Protein AF-A0A7S1LS48-F1 (afdb_monomer_lite)

InterPro domains:
  IPR003000 Sirtuin family [PF02146] (3-137)
  IPR026590 Sirtuin family, catalytic core domain [PS50305] (1-158)
  IPR026591 Sirtuin, catalytic core small domain superfamily [G3DSA:3.30.1600.10] (2-136)
  IPR029035 DHS-like NAD/FAD-binding domain superfamily [SSF52467] (2-135)

Organism: Alexandrium catenella (NCBI:txid2925)

Sequence (158 aa):
MDREDFFEAELFAREPRLAWAYWLHCCRELRQQLPHSGHETIQTWIGRGMLRGFVITSSVGGQWRAAGLPEDALLEAQGIALELQCSQPCCDETWPFPEHLGLSEDPETHRVVGDLPVCPKCGRVARPSVEMLGSDPSFARPRAARQEACLVQWLDSV

Radius of gyration: 17.04 Å; chains: 1; bounding box: 47×28×47 Å

pLDDT: mean 94.86, std 3.09, range [74.69, 98.06]

Secondary structure (DSSP, 8-state):
--GGGGGBTTHHHH-HHHHHHHHHHHHHHHHH-PPPHHHHHHHHHHHTTSS---EEE---S-HHHHTT--GGGEEETTEEEEEEEESSTT---EEEPPS----EEETTTTEEESPPPB-TTT-PBEEEEE--BS--TT---HHHHHHHHHHHHHHHH-

Structure (mmCIF, N/CA/C/O backbone):
data_AF-A0A7S1LS48-F1
#
_entry.id   AF-A0A7S1LS48-F1
#
loop_
_atom_site.group_PDB
_atom_site.id
_atom_site.type_symbol
_atom_site.label_atom_id
_atom_site.label_alt_id
_atom_site.label_comp_id
_atom_site.label_asym_id
_atom_site.label_entity_id
_atom_site.label_seq_id
_atom_site.pdbx_PDB_ins_code
_atom_site.Cartn_x
_atom_site.Cartn_y
_atom_site.Cartn_z
_atom_site.occupancy
_atom_site.B_iso_or_equiv
_atom_site.auth_seq_id
_atom_site.auth_comp_id
_atom_site.auth_asym_id
_atom_site.auth_atom_id
_atom_site.pdbx_PDB_model_num
ATOM 1 N N . MET A 1 1 ? 14.706 16.183 -10.940 1.00 74.69 1 MET A N 1
ATOM 2 C CA . MET A 1 1 ? 13.450 15.540 -10.540 1.00 74.69 1 MET A CA 1
ATOM 3 C C . MET A 1 1 ? 13.364 15.734 -9.051 1.00 74.69 1 MET A C 1
ATOM 5 O O . MET A 1 1 ? 14.313 15.370 -8.353 1.00 74.69 1 MET A O 1
ATOM 9 N N . ASP A 1 2 ? 12.332 16.432 -8.616 1.00 87.94 2 ASP A N 1
ATOM 10 C CA . ASP A 1 2 ? 12.113 16.704 -7.207 1.00 87.94 2 ASP A CA 1
ATOM 11 C C . ASP A 1 2 ? 11.502 15.465 -6.551 1.00 87.94 2 ASP A C 1
ATOM 13 O O . ASP A 1 2 ? 10.985 14.565 -7.213 1.00 87.94 2 ASP A O 1
ATOM 17 N N . ARG A 1 3 ? 11.596 15.373 -5.222 1.00 86.06 3 ARG A N 1
ATOM 18 C CA . ARG A 1 3 ? 11.103 14.195 -4.491 1.00 86.06 3 ARG A CA 1
ATOM 19 C C . ARG A 1 3 ? 9.612 13.944 -4.746 1.00 86.06 3 ARG A C 1
ATOM 21 O O . ARG A 1 3 ? 9.189 12.795 -4.755 1.00 86.06 3 ARG A O 1
ATOM 28 N N . GLU A 1 4 ? 8.835 15.007 -4.919 1.00 89.94 4 GLU A N 1
ATOM 29 C CA . GLU A 1 4 ? 7.381 14.959 -5.108 1.00 89.94 4 GLU A CA 1
ATOM 30 C C . GLU A 1 4 ? 6.981 14.275 -6.420 1.00 89.94 4 GLU A C 1
ATOM 32 O O . GLU A 1 4 ? 5.977 13.566 -6.445 1.00 89.94 4 GLU A O 1
ATOM 37 N N . ASP A 1 5 ? 7.821 14.364 -7.454 1.00 91.31 5 ASP A N 1
ATOM 38 C CA . ASP A 1 5 ? 7.587 13.738 -8.761 1.00 91.31 5 ASP A CA 1
ATOM 39 C C . ASP A 1 5 ? 7.448 12.204 -8.648 1.00 91.31 5 ASP A C 1
ATOM 41 O O . ASP A 1 5 ? 6.725 11.568 -9.414 1.00 91.31 5 ASP A O 1
ATOM 45 N N . PHE A 1 6 ? 8.110 11.582 -7.661 1.00 93.88 6 PHE A N 1
ATOM 46 C CA . PHE A 1 6 ? 8.015 10.136 -7.412 1.00 93.88 6 PHE A CA 1
ATOM 47 C C . PHE A 1 6 ? 6.686 9.696 -6.789 1.00 93.88 6 PHE A C 1
ATOM 49 O O . PHE A 1 6 ? 6.407 8.495 -6.720 1.00 93.88 6 PHE A O 1
ATOM 56 N N . PHE A 1 7 ? 5.874 10.651 -6.343 1.00 93.56 7 PHE A N 1
ATOM 57 C CA . PHE A 1 7 ? 4.535 10.419 -5.821 1.00 93.56 7 PHE A CA 1
ATOM 58 C C . PHE A 1 7 ? 3.456 10.748 -6.855 1.00 93.56 7 PHE A C 1
ATOM 60 O O . PHE A 1 7 ? 2.290 10.782 -6.492 1.00 93.56 7 PHE A O 1
ATOM 67 N N . GLU A 1 8 ? 3.795 10.972 -8.128 1.00 94.50 8 GLU A N 1
ATOM 68 C CA . GLU A 1 8 ? 2.810 11.062 -9.209 1.00 94.50 8 GLU A CA 1
ATOM 69 C C . GLU A 1 8 ? 2.417 9.659 -9.698 1.00 94.50 8 GLU A C 1
ATOM 71 O O . GLU A 1 8 ? 3.271 8.872 -10.120 1.00 94.50 8 GLU A O 1
ATOM 76 N N . ALA A 1 9 ? 1.115 9.349 -9.728 1.00 93.19 9 ALA A N 1
ATOM 77 C CA . ALA A 1 9 ? 0.629 8.047 -10.205 1.00 93.19 9 ALA A CA 1
ATOM 78 C C . ALA A 1 9 ? 1.102 7.729 -11.639 1.00 93.19 9 ALA A C 1
ATOM 80 O O . ALA A 1 9 ? 1.473 6.592 -11.945 1.00 93.19 9 ALA A O 1
ATOM 81 N N . GLU A 1 10 ? 1.152 8.749 -12.501 1.00 93.56 10 GLU A N 1
ATOM 82 C CA . GLU A 1 10 ? 1.530 8.623 -13.911 1.00 93.56 10 GLU A CA 1
ATOM 83 C C . GLU A 1 10 ? 3.000 8.220 -14.105 1.00 93.56 10 GLU A C 1
ATOM 85 O O . GLU A 1 10 ? 3.346 7.642 -15.137 1.00 93.56 10 GLU A O 1
ATOM 90 N N . LEU A 1 11 ? 3.881 8.437 -13.118 1.00 95.44 11 LEU A N 1
ATOM 91 C CA . LEU A 1 11 ? 5.288 8.045 -13.239 1.00 95.44 11 LEU A CA 1
ATOM 92 C C . LEU A 1 11 ? 5.439 6.525 -13.415 1.00 95.44 11 LEU A C 1
ATOM 94 O O . LEU A 1 11 ? 6.307 6.075 -14.162 1.00 95.44 11 LEU A O 1
ATOM 98 N N . PHE A 1 12 ? 4.555 5.725 -12.811 1.00 96.19 12 PHE A N 1
ATOM 99 C CA . PHE A 1 12 ? 4.538 4.270 -13.000 1.00 96.19 12 PHE A CA 1
ATOM 100 C C . PHE A 1 12 ? 4.107 3.838 -14.407 1.00 96.19 12 PHE A C 1
ATOM 102 O O . PHE A 1 12 ? 4.386 2.705 -14.801 1.00 96.19 12 PHE A O 1
ATOM 109 N N . ALA A 1 13 ? 3.430 4.700 -15.164 1.00 92.75 13 ALA A N 1
ATOM 110 C CA . ALA A 1 13 ? 3.101 4.452 -16.564 1.00 92.75 13 ALA A CA 1
ATOM 111 C C . ALA A 1 13 ? 4.182 5.012 -17.503 1.00 92.75 13 ALA A C 1
ATOM 113 O O . ALA A 1 13 ? 4.601 4.323 -18.435 1.00 92.75 13 ALA A O 1
ATOM 114 N N . ARG A 1 14 ? 4.668 6.228 -17.227 1.00 94.81 14 ARG A N 1
ATOM 115 C CA . ARG A 1 14 ? 5.627 6.971 -18.057 1.00 94.81 14 ARG A CA 1
ATOM 116 C C . ARG A 1 14 ? 7.062 6.454 -17.932 1.00 94.81 14 ARG A C 1
ATOM 118 O O . ARG A 1 14 ? 7.717 6.228 -18.945 1.00 94.81 14 ARG A O 1
ATOM 125 N N . GLU A 1 15 ? 7.547 6.248 -16.708 1.00 97.12 15 GLU A N 1
ATOM 126 C CA . GLU A 1 15 ? 8.915 5.797 -16.411 1.00 97.12 15 GLU A CA 1
ATOM 127 C C . GLU A 1 15 ? 8.940 4.743 -15.284 1.00 97.12 15 GLU A C 1
ATOM 129 O O . GLU A 1 15 ? 9.534 4.958 -14.222 1.00 97.12 15 GLU A O 1
ATOM 134 N N . PRO A 1 16 ? 8.345 3.553 -15.494 1.00 97.44 16 PRO A N 1
ATOM 135 C CA . PRO A 1 16 ? 8.142 2.565 -14.434 1.00 97.44 16 PRO A CA 1
ATOM 136 C C . PRO A 1 16 ? 9.430 2.106 -13.748 1.00 97.44 16 PRO A C 1
ATOM 138 O O . PRO A 1 16 ? 9.428 1.847 -12.549 1.00 97.44 16 PRO A O 1
ATOM 141 N N . ARG A 1 17 ? 10.543 2.005 -14.487 1.00 98.06 17 ARG A N 1
ATOM 142 C CA . ARG A 1 17 ? 11.833 1.593 -13.910 1.00 98.06 17 ARG A CA 1
ATOM 143 C C . ARG A 1 17 ? 12.438 2.658 -12.994 1.00 98.06 17 ARG A C 1
ATOM 145 O O . ARG A 1 17 ? 13.148 2.302 -12.060 1.00 98.06 17 ARG A O 1
ATOM 152 N N . LEU A 1 18 ? 12.161 3.933 -13.261 1.00 97.38 18 LEU A N 1
ATOM 153 C CA . LEU A 1 18 ? 12.580 5.049 -12.416 1.00 97.38 18 LEU A CA 1
ATOM 154 C C . LEU A 1 18 ? 11.681 5.141 -11.176 1.00 97.38 18 LEU A C 1
ATOM 156 O O . LEU A 1 18 ? 12.188 5.213 -10.060 1.00 97.38 18 LEU A O 1
ATOM 160 N N . ALA A 1 19 ? 10.359 5.031 -11.360 1.00 97.38 19 ALA A N 1
ATOM 161 C CA . ALA A 1 19 ? 9.399 4.971 -10.254 1.00 97.38 19 ALA A CA 1
ATOM 162 C C . ALA A 1 19 ? 9.757 3.852 -9.265 1.00 97.38 19 ALA A C 1
ATOM 164 O O . ALA A 1 19 ? 9.835 4.070 -8.054 1.00 97.38 19 ALA A O 1
ATOM 165 N N . TRP A 1 20 ? 10.040 2.657 -9.793 1.00 97.69 20 TRP A N 1
ATOM 166 C CA . TRP A 1 20 ? 10.422 1.514 -8.979 1.00 97.69 20 TRP A CA 1
ATOM 167 C C . TRP A 1 20 ? 11.801 1.643 -8.340 1.00 97.69 20 TRP A C 1
ATOM 169 O O . TRP A 1 20 ? 11.990 1.025 -7.303 1.00 97.69 20 TRP A O 1
ATOM 179 N N . ALA A 1 21 ? 12.740 2.436 -8.865 1.00 96.81 21 ALA A N 1
ATOM 180 C CA . ALA A 1 21 ? 14.013 2.664 -8.172 1.00 96.81 21 ALA A CA 1
ATOM 181 C C . ALA A 1 21 ? 13.776 3.350 -6.821 1.00 96.81 21 ALA A C 1
ATOM 183 O O . ALA A 1 21 ? 14.194 2.843 -5.780 1.00 96.81 21 ALA A O 1
ATOM 184 N N . TYR A 1 22 ? 12.979 4.419 -6.827 1.00 96.25 22 TYR A N 1
ATOM 185 C CA . TYR A 1 22 ? 12.605 5.136 -5.612 1.00 96.25 22 TYR A CA 1
ATOM 186 C C . TYR A 1 22 ? 11.734 4.289 -4.678 1.00 96.25 22 TYR A C 1
ATOM 188 O O . TYR A 1 22 ? 12.065 4.080 -3.510 1.00 96.25 22 TYR A O 1
ATOM 196 N N . TRP A 1 23 ? 10.635 3.738 -5.197 1.00 96.62 23 TRP A N 1
ATOM 197 C CA . TRP A 1 23 ? 9.681 3.014 -4.359 1.00 96.62 23 TRP A CA 1
ATOM 198 C C . TRP A 1 23 ? 10.212 1.680 -3.842 1.00 96.62 23 TRP A C 1
ATOM 200 O O . TRP A 1 23 ? 9.814 1.262 -2.755 1.00 96.62 23 TRP A O 1
ATOM 210 N N . LEU A 1 24 ? 11.138 1.024 -4.548 1.00 95.69 24 LEU A N 1
ATOM 211 C CA . LEU A 1 24 ? 11.821 -0.161 -4.028 1.00 95.69 24 LEU A CA 1
ATOM 212 C C . LEU A 1 24 ? 12.635 0.177 -2.779 1.00 95.69 24 LEU A C 1
ATOM 214 O O . LEU A 1 24 ? 12.585 -0.585 -1.813 1.00 95.69 24 LEU A O 1
ATOM 218 N N . HIS A 1 25 ? 13.352 1.305 -2.779 1.00 94.31 25 HIS A N 1
ATOM 219 C CA . HIS A 1 25 ? 14.055 1.784 -1.592 1.00 94.31 25 HIS A CA 1
ATOM 220 C C . HIS A 1 25 ? 13.064 2.076 -0.455 1.00 94.31 25 HIS A C 1
ATOM 222 O O . HIS A 1 25 ? 13.191 1.485 0.616 1.00 94.31 25 HIS A O 1
ATOM 228 N N . CYS A 1 26 ? 12.010 2.863 -0.706 1.00 95.19 26 CYS A N 1
ATOM 229 C CA . CYS A 1 26 ? 10.996 3.169 0.311 1.00 95.19 26 CYS A CA 1
ATOM 230 C C . CYS A 1 26 ? 10.349 1.910 0.910 1.00 95.19 26 CYS A C 1
ATOM 232 O O . CYS A 1 26 ? 10.219 1.800 2.127 1.00 95.19 26 CYS A O 1
ATOM 234 N N . CYS A 1 27 ? 9.973 0.934 0.079 1.00 95.38 27 CYS A N 1
ATOM 235 C CA . CYS A 1 27 ? 9.361 -0.308 0.554 1.00 95.38 27 CYS A CA 1
ATOM 236 C C . CYS A 1 27 ? 10.346 -1.164 1.364 1.00 95.38 27 CYS A C 1
ATOM 238 O O . CYS A 1 27 ? 9.943 -1.800 2.337 1.00 95.38 27 CYS A O 1
ATOM 240 N N . ARG A 1 28 ? 11.637 -1.176 1.000 1.00 93.88 28 ARG A N 1
ATOM 241 C CA . ARG A 1 28 ? 12.680 -1.867 1.778 1.00 93.88 28 ARG A CA 1
ATOM 242 C C . ARG A 1 28 ? 12.851 -1.249 3.161 1.00 93.88 28 ARG A C 1
ATOM 244 O O . ARG A 1 28 ? 12.893 -2.002 4.130 1.00 93.88 28 ARG A O 1
ATOM 251 N N . GLU A 1 29 ? 12.891 0.077 3.249 1.00 94.44 29 GLU A N 1
ATOM 252 C CA . GLU A 1 29 ? 12.985 0.788 4.528 1.00 94.44 29 GLU A CA 1
ATOM 253 C C . GLU A 1 29 ? 11.739 0.551 5.387 1.00 94.44 29 GLU A C 1
ATOM 255 O O . GLU A 1 29 ? 11.851 0.154 6.545 1.00 94.44 29 GLU A O 1
ATOM 260 N N . LEU A 1 30 ? 10.538 0.706 4.816 1.00 94.69 30 LEU A N 1
ATOM 261 C CA . LEU A 1 30 ? 9.278 0.483 5.536 1.00 94.69 30 LEU A CA 1
ATOM 262 C C . LEU A 1 30 ? 9.157 -0.946 6.072 1.00 94.69 30 LEU A C 1
ATOM 264 O O . LEU A 1 30 ? 8.698 -1.139 7.192 1.00 94.69 30 LEU A O 1
ATOM 268 N N . ARG A 1 31 ? 9.613 -1.949 5.316 1.00 92.50 31 ARG A N 1
ATOM 269 C CA . ARG A 1 31 ? 9.592 -3.352 5.756 1.00 92.50 31 ARG A CA 1
ATOM 270 C C . ARG A 1 31 ? 10.456 -3.612 6.993 1.00 92.50 31 ARG A C 1
ATOM 272 O O . ARG A 1 31 ? 10.172 -4.546 7.735 1.00 92.50 31 ARG A O 1
ATOM 279 N N . GLN A 1 32 ? 11.504 -2.820 7.208 1.00 93.19 32 GLN A N 1
ATOM 280 C CA . GLN A 1 32 ? 12.367 -2.944 8.385 1.00 93.19 32 GLN A CA 1
ATOM 281 C C . GLN A 1 32 ? 11.786 -2.237 9.617 1.00 93.19 32 GLN A C 1
ATOM 283 O O . GLN A 1 32 ? 12.278 -2.436 10.728 1.00 93.19 32 GLN A O 1
ATOM 288 N N . GLN A 1 33 ? 10.742 -1.420 9.449 1.00 93.88 33 GLN A N 1
ATOM 289 C CA . GLN A 1 33 ? 10.123 -0.700 10.554 1.00 93.88 33 GLN A CA 1
ATOM 290 C C . GLN A 1 33 ? 9.186 -1.620 11.337 1.00 93.88 33 GLN A C 1
ATOM 292 O O . GLN A 1 33 ? 8.150 -2.059 10.843 1.00 93.88 33 GLN A O 1
ATOM 297 N N . LEU A 1 34 ? 9.539 -1.869 12.595 1.00 94.25 34 LEU A N 1
ATOM 298 C CA . LEU A 1 34 ? 8.690 -2.577 13.546 1.00 94.25 34 LEU A CA 1
ATOM 299 C C . LEU A 1 34 ? 7.739 -1.598 14.252 1.00 94.25 34 LEU A C 1
ATOM 301 O O . LEU A 1 34 ? 8.092 -0.426 14.436 1.00 94.25 34 LEU A O 1
ATOM 305 N N . PRO A 1 35 ? 6.545 -2.047 14.684 1.00 95.44 35 PRO A N 1
ATOM 306 C CA . PRO A 1 35 ? 5.710 -1.240 15.559 1.00 95.44 35 PRO A CA 1
ATOM 307 C C . PRO A 1 35 ? 6.483 -0.886 16.833 1.00 95.44 35 PRO A C 1
ATOM 309 O O . PRO A 1 35 ? 7.050 -1.745 17.499 1.00 95.44 35 PRO A O 1
ATOM 312 N N . HIS A 1 36 ? 6.521 0.400 17.173 1.00 95.62 36 HIS A N 1
ATOM 313 C CA . HIS A 1 36 ? 7.073 0.850 18.451 1.00 95.62 36 HIS A CA 1
ATOM 314 C C . HIS A 1 36 ? 6.057 0.688 19.594 1.00 95.62 36 HIS A C 1
ATOM 316 O O . HIS A 1 36 ? 4.850 0.610 19.353 1.00 95.62 36 HIS A O 1
ATOM 322 N N . SER A 1 37 ? 6.514 0.805 20.844 1.00 97.38 37 SER A N 1
ATOM 323 C CA . SER A 1 37 ? 5.705 0.622 22.067 1.00 97.38 37 SER A CA 1
ATOM 324 C C . SER A 1 37 ? 4.398 1.427 22.119 1.00 97.38 37 SER A C 1
ATOM 326 O O . SER A 1 37 ? 3.408 0.969 22.684 1.00 97.38 37 SER A O 1
ATOM 328 N N . GLY A 1 38 ? 4.354 2.618 21.510 1.00 97.25 38 GLY A N 1
ATOM 329 C CA . GLY A 1 38 ? 3.115 3.397 21.381 1.00 97.25 38 GLY A CA 1
ATOM 330 C C . GLY A 1 38 ? 1.999 2.685 20.598 1.00 97.25 38 GLY A C 1
ATOM 331 O O . GLY A 1 38 ? 0.845 2.741 21.019 1.00 97.25 38 GLY A O 1
ATOM 332 N N . HIS A 1 39 ? 2.334 1.968 19.515 1.00 97.50 39 HIS A N 1
ATOM 333 C CA . HIS A 1 39 ? 1.365 1.174 18.752 1.00 97.50 39 HIS A CA 1
ATOM 334 C C . HIS A 1 39 ? 0.808 0.044 19.622 1.00 97.50 39 HIS A C 1
ATOM 336 O O . HIS A 1 39 ? -0.404 -0.109 19.732 1.00 97.50 39 HIS A O 1
ATOM 342 N N . GLU A 1 40 ? 1.695 -0.690 20.299 1.00 96.12 40 GLU A N 1
ATOM 343 C CA . GLU A 1 40 ? 1.341 -1.810 21.182 1.00 96.12 40 GLU A CA 1
ATOM 344 C C . GLU A 1 40 ? 0.481 -1.358 22.367 1.00 96.12 40 GLU A C 1
ATOM 346 O O . GLU A 1 40 ? -0.476 -2.030 22.750 1.00 96.12 40 GLU A O 1
ATOM 351 N N . THR A 1 41 ? 0.794 -0.193 22.938 1.00 97.06 41 THR A N 1
ATOM 352 C CA . THR A 1 41 ? 0.067 0.371 24.080 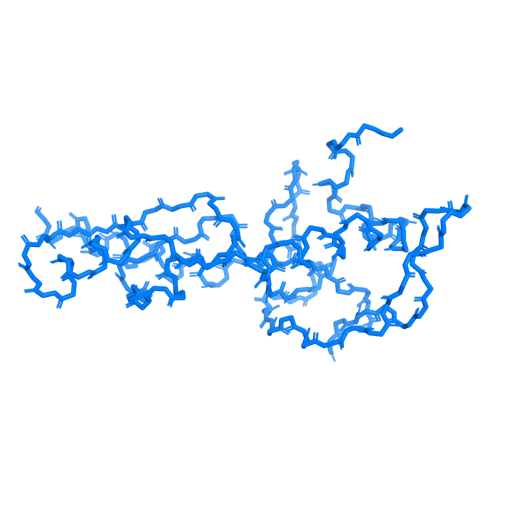1.00 97.06 41 THR A CA 1
ATOM 353 C C . THR A 1 41 ? -1.366 0.728 23.692 1.00 97.06 41 THR A C 1
ATOM 355 O O . THR A 1 41 ? -2.306 0.303 24.364 1.00 97.06 41 THR A O 1
ATOM 358 N N . ILE A 1 42 ? -1.548 1.459 22.587 1.00 97.1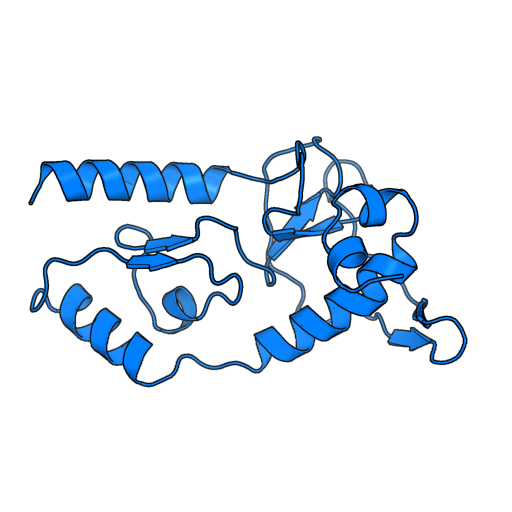2 42 ILE A N 1
ATOM 359 C CA . ILE A 1 42 ? -2.879 1.841 22.095 1.00 97.12 42 ILE A CA 1
ATOM 360 C C . ILE A 1 42 ? -3.667 0.600 21.672 1.00 97.12 42 ILE A C 1
ATOM 362 O O . ILE A 1 42 ? -4.825 0.450 22.065 1.00 97.12 42 ILE A O 1
ATOM 366 N N . GLN A 1 43 ? -3.027 -0.323 20.950 1.00 96.12 43 GLN A N 1
ATOM 367 C CA . GLN A 1 43 ? -3.627 -1.601 20.579 1.00 96.12 43 GLN A CA 1
ATOM 368 C C . GLN A 1 43 ? -4.093 -2.385 21.812 1.00 96.12 43 GLN A C 1
ATOM 370 O O . GLN A 1 43 ? -5.221 -2.875 21.830 1.00 96.12 43 GLN A O 1
ATOM 375 N N . THR A 1 44 ? -3.281 -2.440 22.871 1.00 95.69 44 THR A N 1
ATOM 376 C CA . THR A 1 44 ? -3.626 -3.134 24.117 1.00 95.69 44 THR A CA 1
ATOM 377 C C . THR A 1 44 ? -4.811 -2.475 24.812 1.00 95.69 44 THR A C 1
ATOM 379 O O . THR A 1 44 ? -5.712 -3.172 25.280 1.00 95.69 44 THR A O 1
ATOM 382 N N . TRP A 1 45 ? -4.832 -1.143 24.903 1.00 96.75 45 TRP A N 1
ATOM 383 C CA . TRP A 1 45 ? -5.926 -0.429 25.560 1.00 96.75 45 TRP A CA 1
ATOM 384 C C . TRP A 1 45 ? -7.253 -0.611 24.828 1.00 96.75 45 TRP A C 1
ATOM 386 O O . TRP A 1 45 ? -8.264 -0.871 25.482 1.00 96.75 45 TRP A O 1
ATOM 396 N N . ILE A 1 46 ? -7.246 -0.537 23.495 1.00 94.69 46 ILE A N 1
ATOM 397 C CA . ILE A 1 46 ? -8.437 -0.779 22.672 1.00 94.69 46 ILE A CA 1
ATOM 398 C C . ILE A 1 46 ? -8.856 -2.252 22.773 1.00 94.69 46 ILE A C 1
ATOM 400 O O . ILE A 1 46 ? -9.985 -2.547 23.160 1.00 94.69 46 ILE A O 1
ATOM 404 N N . GLY A 1 47 ? -7.937 -3.189 22.524 1.00 90.50 47 GLY A N 1
ATOM 405 C CA . GLY A 1 47 ? -8.227 -4.627 22.492 1.00 90.50 47 GLY A CA 1
ATOM 406 C C . GLY A 1 47 ? -8.675 -5.217 23.834 1.00 90.50 47 GLY A C 1
ATOM 407 O O . GLY A 1 47 ? -9.395 -6.212 23.859 1.00 90.50 47 GLY A O 1
ATOM 408 N N . ARG A 1 48 ? -8.294 -4.600 24.961 1.00 92.44 48 ARG A N 1
ATOM 409 C CA . ARG A 1 48 ? -8.762 -4.982 26.308 1.00 92.44 48 ARG A CA 1
ATOM 410 C C . ARG A 1 48 ? -9.991 -4.199 26.780 1.00 92.44 48 ARG A C 1
ATOM 412 O O . ARG A 1 48 ? -10.406 -4.378 27.922 1.00 92.44 48 ARG A O 1
ATOM 419 N N . GLY A 1 49 ? -10.544 -3.309 25.954 1.00 90.06 49 GLY A N 1
ATOM 420 C CA . GLY A 1 49 ? -11.681 -2.462 26.323 1.00 90.06 49 GLY A CA 1
ATOM 421 C C . GLY A 1 49 ? -11.366 -1.405 27.390 1.00 90.06 49 GLY A C 1
ATOM 422 O O . GLY A 1 49 ? -12.283 -0.856 27.994 1.00 90.06 49 GLY A O 1
ATOM 423 N N . MET A 1 50 ? -10.086 -1.108 27.636 1.00 93.62 50 MET A N 1
ATOM 424 C CA . MET A 1 50 ? -9.650 -0.042 28.552 1.00 93.62 50 MET A CA 1
ATOM 425 C C . MET A 1 50 ? -9.830 1.351 27.936 1.00 93.62 50 MET A C 1
ATOM 427 O O . MET A 1 50 ? -9.931 2.341 28.657 1.00 93.62 50 MET A O 1
ATOM 431 N N . LEU A 1 51 ? -9.856 1.418 26.604 1.00 91.94 51 LEU A N 1
ATOM 432 C CA . LEU A 1 51 ? -10.120 2.614 25.821 1.00 91.94 51 LEU A CA 1
ATOM 433 C C . LEU A 1 51 ? -11.128 2.269 24.724 1.00 91.94 51 LEU A C 1
ATOM 435 O O . LEU A 1 51 ? -10.868 1.407 23.889 1.00 91.94 51 LEU A O 1
ATOM 439 N N . ARG A 1 52 ? -12.256 2.982 24.680 1.00 92.50 52 ARG A N 1
ATOM 440 C CA . ARG A 1 52 ? -13.104 3.007 23.482 1.00 92.50 52 ARG A CA 1
ATOM 441 C C . ARG A 1 52 ? -12.425 3.924 22.470 1.00 92.50 52 ARG A C 1
ATOM 443 O O . ARG A 1 52 ? -12.528 5.140 22.589 1.00 92.50 52 ARG A O 1
ATOM 450 N N . GLY A 1 53 ? -11.667 3.349 21.543 1.00 94.50 53 GLY A N 1
ATOM 451 C CA . GLY A 1 53 ? -10.846 4.103 20.599 1.00 94.50 53 GLY A CA 1
ATOM 452 C C . GLY A 1 53 ? -10.922 3.543 19.187 1.00 94.50 53 GLY A C 1
ATOM 453 O O . GLY A 1 53 ? -11.177 2.357 19.000 1.00 94.50 53 GLY A O 1
ATOM 454 N N . PHE A 1 54 ? -10.667 4.420 18.224 1.00 97.56 54 PHE A N 1
ATOM 455 C CA . PHE A 1 54 ? -10.514 4.110 16.810 1.00 97.56 54 PHE A CA 1
ATOM 456 C C . PHE A 1 54 ? -9.292 4.876 16.297 1.00 97.56 54 PHE A C 1
ATOM 458 O O . PHE A 1 54 ? -9.096 6.042 16.655 1.00 97.56 54 PHE A O 1
ATOM 465 N N . VAL A 1 55 ? -8.447 4.234 15.495 1.00 97.62 55 VAL A N 1
ATOM 466 C CA . VAL A 1 55 ? -7.231 4.848 14.951 1.00 97.62 55 VAL A CA 1
ATOM 467 C C . VAL A 1 55 ? -7.455 5.234 13.498 1.00 97.62 55 VAL A C 1
ATOM 469 O O . VAL A 1 55 ? -7.807 4.399 12.677 1.00 97.62 55 VAL A O 1
ATOM 472 N N . ILE A 1 56 ? -7.184 6.491 13.160 1.00 97.81 56 ILE A N 1
ATOM 473 C CA . ILE A 1 56 ? -7.099 6.960 11.774 1.00 97.81 56 ILE A CA 1
ATOM 474 C C . ILE A 1 56 ? -5.640 7.311 11.509 1.00 97.81 56 ILE A C 1
ATOM 476 O O . ILE A 1 56 ? -5.012 8.006 12.312 1.00 97.81 56 ILE A O 1
ATOM 480 N N . THR A 1 57 ? -5.081 6.833 10.401 1.00 96.81 57 THR A N 1
ATOM 481 C CA . THR A 1 57 ? -3.682 7.083 10.062 1.00 96.81 57 THR A CA 1
ATOM 482 C C . THR A 1 57 ? -3.498 7.455 8.596 1.00 96.81 57 THR A C 1
ATOM 484 O O . THR A 1 57 ? -4.120 6.887 7.701 1.00 96.81 57 THR A O 1
ATOM 487 N N . SER A 1 58 ? -2.598 8.410 8.368 1.00 94.44 58 SER A N 1
ATOM 488 C CA . SER A 1 58 ? -1.994 8.705 7.067 1.00 94.44 58 SER A CA 1
ATOM 489 C C . SER A 1 58 ? -0.697 7.916 6.834 1.00 94.44 58 SER A C 1
ATOM 491 O O . SER A 1 58 ? -0.100 8.003 5.768 1.00 94.44 58 SER A O 1
ATOM 493 N N . SER A 1 59 ? -0.221 7.143 7.819 1.00 94.56 59 SER A N 1
ATOM 494 C CA . SER A 1 59 ? 0.957 6.293 7.630 1.00 94.56 59 SER A CA 1
ATOM 495 C C . SER A 1 59 ? 0.632 5.137 6.691 1.00 94.56 59 SER A C 1
ATOM 497 O O . SER A 1 59 ? -0.350 4.427 6.887 1.00 94.56 59 SER A O 1
ATOM 499 N N . VAL A 1 60 ? 1.524 4.894 5.734 1.00 95.94 60 VAL A N 1
ATOM 500 C CA . VAL A 1 60 ? 1.406 3.813 4.743 1.00 95.94 60 VAL A CA 1
ATOM 501 C C . VAL A 1 60 ? 2.264 2.586 5.082 1.00 95.94 60 VAL A C 1
ATOM 503 O O . VAL A 1 60 ? 2.391 1.667 4.274 1.00 95.94 60 VAL A O 1
ATOM 506 N N . GLY A 1 61 ? 2.902 2.572 6.256 1.00 95.31 61 GLY A N 1
ATOM 507 C CA . GLY A 1 61 ? 3.836 1.514 6.663 1.00 95.31 61 GLY A CA 1
ATOM 508 C C . GLY A 1 61 ? 3.182 0.261 7.256 1.00 95.31 61 GLY A C 1
ATOM 509 O O . GLY A 1 61 ? 3.836 -0.772 7.350 1.00 95.31 61 GLY A O 1
ATOM 510 N N . GLY A 1 62 ? 1.905 0.324 7.647 1.00 94.81 62 GLY A N 1
ATOM 511 C CA . GLY A 1 62 ? 1.166 -0.823 8.196 1.00 94.81 62 GLY A CA 1
ATOM 512 C C . GLY A 1 62 ? 1.527 -1.217 9.633 1.00 94.81 62 GLY A C 1
ATOM 513 O O . GLY A 1 62 ? 1.163 -2.307 10.078 1.00 94.81 62 GLY A O 1
ATOM 514 N N . GLN A 1 63 ? 2.207 -0.350 10.392 1.00 96.44 63 GLN A N 1
ATOM 515 C CA . GLN A 1 63 ? 2.664 -0.659 11.754 1.00 96.44 63 GLN A CA 1
ATOM 516 C C . GLN A 1 63 ? 1.505 -0.929 12.731 1.00 96.44 63 GLN A C 1
ATOM 518 O O . GLN A 1 63 ? 1.629 -1.788 13.599 1.00 96.44 63 GLN A O 1
ATOM 523 N N . TRP A 1 64 ? 0.356 -0.261 12.576 1.00 96.62 64 TRP A N 1
ATOM 524 C CA . TRP A 1 64 ? -0.844 -0.518 13.389 1.00 96.62 64 TRP A CA 1
ATOM 525 C C . TRP A 1 64 ? -1.365 -1.945 13.231 1.00 96.62 64 TRP A C 1
ATOM 527 O O . TRP A 1 64 ? -1.658 -2.618 14.221 1.00 96.62 64 TRP A O 1
ATOM 537 N N . ARG A 1 65 ? -1.415 -2.427 11.987 1.00 93.69 65 ARG A N 1
ATOM 538 C CA . ARG A 1 65 ? -1.798 -3.803 11.674 1.00 93.69 65 ARG A CA 1
ATOM 539 C C . ARG A 1 65 ? -0.762 -4.793 12.200 1.00 93.69 65 ARG A C 1
ATOM 541 O O . ARG A 1 65 ? -1.134 -5.794 12.802 1.00 93.69 65 ARG A O 1
ATOM 548 N N . ALA A 1 66 ? 0.527 -4.491 12.031 1.00 94.25 66 ALA A N 1
ATOM 549 C CA . ALA A 1 66 ? 1.615 -5.315 12.561 1.00 94.25 66 ALA A CA 1
ATOM 550 C C . ALA A 1 66 ? 1.585 -5.420 14.098 1.00 94.25 66 ALA A C 1
ATOM 552 O O . ALA A 1 66 ? 1.910 -6.471 14.642 1.00 94.25 66 ALA A O 1
ATOM 553 N N . ALA A 1 67 ? 1.146 -4.366 14.795 1.00 95.81 67 ALA A N 1
ATOM 554 C CA . ALA A 1 67 ? 0.921 -4.376 16.242 1.00 95.81 67 ALA A CA 1
ATOM 555 C C . ALA A 1 67 ? -0.335 -5.166 16.667 1.00 95.81 67 ALA A C 1
ATOM 557 O O . ALA A 1 67 ? -0.560 -5.355 17.859 1.00 95.81 67 ALA A O 1
ATOM 558 N N . GLY A 1 68 ? -1.162 -5.620 15.718 1.00 95.06 68 GLY A N 1
ATOM 559 C CA . GLY A 1 68 ? -2.375 -6.392 15.984 1.00 95.06 68 GLY A CA 1
ATOM 560 C C . GLY A 1 68 ? -3.603 -5.545 16.315 1.00 95.06 68 GLY A C 1
ATOM 561 O O . GLY A 1 68 ? -4.496 -6.027 17.017 1.00 95.06 68 GLY A O 1
ATOM 562 N N . LEU A 1 69 ? -3.654 -4.282 15.872 1.00 96.00 69 LEU A N 1
ATOM 563 C CA . LEU A 1 69 ? -4.884 -3.494 15.951 1.00 96.00 69 LEU A CA 1
ATOM 564 C C . LEU A 1 69 ? -5.901 -4.070 14.947 1.00 96.00 69 LEU A C 1
ATOM 566 O O . LEU A 1 69 ? -5.532 -4.279 13.786 1.00 96.00 69 LEU A O 1
ATOM 570 N N . PRO A 1 70 ? -7.142 -4.373 15.366 1.00 92.81 70 PRO A N 1
ATOM 571 C CA . PRO A 1 70 ? -8.111 -5.000 14.481 1.00 92.81 70 PRO A CA 1
ATOM 572 C C . PRO A 1 70 ? -8.585 -4.017 13.401 1.00 92.81 70 PRO A C 1
ATOM 574 O O . PRO A 1 70 ? -8.613 -2.804 13.605 1.00 92.81 70 PRO A O 1
ATOM 577 N N . GLU A 1 71 ? -8.936 -4.553 12.229 1.00 92.12 71 GLU A N 1
ATOM 578 C CA . GLU A 1 71 ? -9.315 -3.757 11.050 1.00 92.12 71 GLU A CA 1
ATOM 579 C C . GLU A 1 71 ? -10.587 -2.925 11.280 1.00 92.12 71 GLU A C 1
ATOM 581 O O . GLU A 1 71 ? -10.733 -1.859 10.695 1.00 92.12 71 GLU A O 1
ATOM 586 N N . ASP A 1 72 ? -11.472 -3.363 12.177 1.00 94.56 72 ASP A N 1
ATOM 587 C CA . ASP A 1 72 ? -12.688 -2.643 12.569 1.00 94.56 72 ASP A CA 1
ATOM 588 C C . ASP A 1 72 ? -12.444 -1.489 13.563 1.00 94.56 72 ASP A C 1
ATOM 590 O O . ASP A 1 72 ? -13.384 -0.775 13.90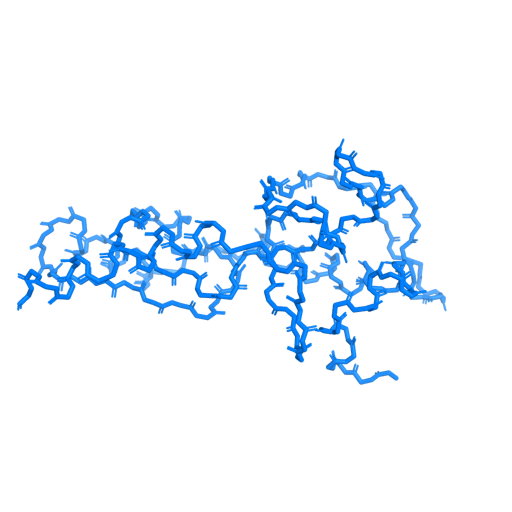8 1.00 94.56 72 ASP A O 1
ATOM 594 N N . ALA A 1 73 ? -11.193 -1.271 13.986 1.00 96.56 73 ALA A N 1
ATOM 595 C CA . ALA A 1 73 ? -10.761 -0.152 14.827 1.00 96.56 73 ALA A CA 1
ATOM 596 C C . ALA A 1 73 ? -9.655 0.700 14.170 1.00 96.56 73 ALA A C 1
ATOM 598 O O . ALA A 1 73 ? -8.983 1.480 14.856 1.00 96.56 73 ALA A O 1
ATOM 599 N N . LEU A 1 74 ? -9.428 0.532 12.863 1.00 97.69 74 LEU A N 1
ATOM 600 C CA . LEU A 1 74 ? -8.339 1.159 12.116 1.00 97.69 74 LEU A CA 1
ATOM 601 C C . LEU A 1 74 ? -8.822 1.672 10.756 1.00 97.69 74 LEU A C 1
ATOM 603 O O . LEU A 1 74 ? -9.424 0.925 9.999 1.00 97.69 74 LEU A O 1
ATOM 607 N N . LEU A 1 75 ? -8.462 2.908 10.409 1.00 98.06 75 LEU A N 1
ATOM 608 C CA . LEU A 1 75 ? -8.571 3.476 9.066 1.00 98.06 75 LEU A CA 1
ATOM 609 C C . LEU A 1 75 ? -7.191 3.875 8.536 1.00 98.06 75 LEU A C 1
ATOM 611 O O . LEU A 1 75 ? -6.584 4.842 9.001 1.00 98.06 75 LEU A O 1
ATOM 615 N N . GLU A 1 76 ? -6.721 3.139 7.532 1.00 97.25 76 GLU A N 1
ATOM 616 C CA . GLU A 1 76 ? -5.499 3.401 6.764 1.00 97.25 76 GLU A CA 1
ATOM 617 C C . GLU A 1 76 ? -5.856 4.258 5.541 1.00 97.25 76 GLU A C 1
ATOM 619 O O . GLU A 1 76 ? -5.988 3.765 4.418 1.00 97.25 76 GLU A O 1
ATOM 624 N N . ALA A 1 77 ? -6.054 5.558 5.773 1.00 95.19 77 ALA A N 1
ATOM 625 C CA . ALA A 1 77 ? -6.698 6.468 4.822 1.00 95.19 77 ALA A CA 1
ATOM 626 C C . ALA A 1 77 ? -5.967 6.581 3.471 1.00 95.19 77 ALA A C 1
ATOM 628 O O . ALA A 1 77 ? -6.606 6.748 2.437 1.00 95.19 77 ALA A O 1
ATOM 629 N N . GLN A 1 78 ? -4.635 6.463 3.478 1.00 95.44 78 GLN A N 1
ATOM 630 C CA . GLN A 1 78 ? -3.784 6.628 2.292 1.00 95.44 78 GLN A CA 1
ATOM 631 C C . GLN A 1 78 ? -3.264 5.297 1.727 1.00 95.44 78 GLN A C 1
ATOM 633 O O . GLN A 1 78 ? -2.386 5.293 0.866 1.00 95.44 78 GLN A O 1
ATOM 638 N N . GLY A 1 79 ? -3.799 4.163 2.191 1.00 95.56 79 GLY A N 1
ATOM 639 C CA . GLY A 1 79 ? -3.365 2.835 1.761 1.00 95.56 79 GLY A CA 1
ATOM 640 C C . GLY A 1 79 ? -2.074 2.360 2.436 1.00 95.56 79 GLY A C 1
ATOM 641 O O . GLY A 1 79 ? -1.668 2.885 3.470 1.00 95.56 79 GLY A O 1
ATOM 642 N N . ILE A 1 80 ? -1.450 1.317 1.876 1.00 96.44 80 ILE A N 1
ATOM 643 C CA . ILE A 1 80 ? -0.288 0.621 2.445 1.00 96.44 80 ILE A CA 1
ATOM 644 C C . ILE A 1 80 ? 0.756 0.339 1.363 1.00 96.44 80 ILE A C 1
ATOM 646 O O . ILE A 1 80 ? 0.491 -0.340 0.373 1.00 96.44 80 ILE A O 1
ATOM 650 N N . ALA A 1 81 ? 1.980 0.820 1.580 1.00 96.19 81 ALA A N 1
ATOM 651 C CA . ALA A 1 81 ? 3.086 0.702 0.629 1.00 96.19 81 ALA A CA 1
ATOM 652 C C . ALA A 1 81 ? 3.597 -0.738 0.466 1.00 96.19 81 ALA A C 1
ATOM 654 O O . ALA A 1 81 ? 4.131 -1.093 -0.582 1.00 96.19 81 ALA A O 1
ATOM 655 N N . LEU A 1 82 ? 3.408 -1.577 1.489 1.00 95.31 82 LEU A N 1
ATOM 656 C CA . LEU A 1 82 ? 3.744 -3.006 1.469 1.00 95.31 82 LEU A CA 1
ATOM 657 C C . LEU A 1 82 ? 2.617 -3.882 0.896 1.00 95.31 82 LEU A C 1
ATOM 659 O O . LEU A 1 82 ? 2.587 -5.098 1.095 1.00 95.31 82 LEU A O 1
ATOM 663 N N . GLU A 1 83 ? 1.722 -3.270 0.133 1.00 96.19 83 GLU A N 1
ATOM 664 C CA . GLU A 1 83 ? 0.796 -3.931 -0.773 1.00 96.19 83 GLU A CA 1
ATOM 665 C C . GLU A 1 83 ? 0.968 -3.361 -2.178 1.00 96.19 83 GLU A C 1
ATOM 667 O O . GLU A 1 83 ? 1.456 -2.248 -2.367 1.00 96.19 83 GLU A O 1
ATOM 672 N N . LEU A 1 84 ? 0.572 -4.137 -3.175 1.00 97.38 84 LEU A N 1
ATOM 673 C CA . LEU A 1 84 ? 0.603 -3.768 -4.577 1.00 97.38 84 LEU A CA 1
ATOM 674 C C . LEU A 1 84 ? -0.811 -3.595 -5.111 1.00 97.38 84 LEU A C 1
ATOM 676 O O . LEU A 1 84 ? -1.734 -4.282 -4.683 1.00 97.38 84 LEU A O 1
ATOM 680 N N . GLN A 1 85 ? -0.939 -2.717 -6.095 1.00 97.69 85 GLN A N 1
ATOM 681 C CA . GLN A 1 85 ? -2.135 -2.522 -6.904 1.00 97.69 85 GLN A CA 1
ATOM 682 C C . GLN A 1 85 ? -1.749 -2.294 -8.371 1.00 97.69 85 GLN A C 1
ATOM 684 O O . GLN A 1 85 ? -0.574 -2.094 -8.698 1.00 97.69 85 GLN A O 1
ATOM 689 N N . CYS A 1 86 ? -2.726 -2.281 -9.280 1.00 97.56 86 CYS A N 1
ATOM 690 C CA . CYS A 1 86 ? -2.460 -1.875 -10.660 1.00 97.56 86 CYS A CA 1
ATOM 691 C C . CYS A 1 86 ? -2.071 -0.385 -10.733 1.00 97.56 86 CYS A C 1
ATOM 693 O O . CYS A 1 86 ? -2.623 0.443 -10.006 1.00 97.56 86 CYS A O 1
ATOM 695 N N . SER A 1 87 ? -1.150 -0.029 -11.638 1.00 96.81 87 SER A N 1
ATOM 696 C CA . SER A 1 87 ? -0.831 1.375 -11.947 1.00 96.81 87 SER A CA 1
ATOM 697 C C . SER A 1 87 ? -1.869 2.067 -12.833 1.00 96.81 87 SER A C 1
ATOM 699 O O . SER A 1 87 ? -1.714 3.235 -13.172 1.00 96.81 87 SER A O 1
ATOM 701 N N . GLN A 1 88 ? -2.905 1.345 -13.254 1.00 95.81 88 GLN A N 1
ATOM 702 C CA . GLN A 1 88 ? -3.997 1.838 -14.083 1.00 95.81 88 GLN A CA 1
ATOM 703 C C . GLN A 1 88 ? -5.332 1.460 -13.436 1.00 95.81 88 GLN A C 1
ATOM 705 O O . GLN A 1 88 ? -5.384 0.466 -12.708 1.00 95.81 88 GLN A O 1
ATOM 710 N N . PRO A 1 89 ? -6.423 2.192 -13.721 1.00 95.00 89 PRO A N 1
ATOM 711 C CA . PRO A 1 89 ? -7.745 1.928 -13.151 1.00 95.00 89 PRO A CA 1
ATOM 712 C C . PRO A 1 89 ? -8.412 0.700 -13.801 1.00 95.00 89 PRO A C 1
ATOM 714 O O . PRO A 1 89 ? -9.473 0.796 -14.414 1.00 95.00 89 PRO A O 1
ATOM 717 N N . CYS A 1 90 ? -7.762 -0.468 -13.744 1.00 96.00 90 CYS A N 1
ATOM 718 C CA . CYS A 1 90 ? -8.306 -1.709 -14.300 1.00 96.00 90 CYS A CA 1
ATOM 719 C C . CYS A 1 90 ? -9.130 -2.513 -13.286 1.00 96.00 90 CYS A C 1
ATOM 721 O O . CYS A 1 90 ? -9.992 -3.292 -13.684 1.00 96.00 90 CYS A O 1
ATOM 723 N N . CYS A 1 91 ? -8.812 -2.394 -11.995 1.00 94.50 91 CYS A N 1
ATOM 724 C CA . CYS A 1 91 ? -9.493 -3.061 -10.890 1.00 94.50 91 CYS A CA 1
ATOM 725 C C . CYS A 1 91 ? -9.089 -2.432 -9.556 1.00 94.50 91 CYS A C 1
ATOM 727 O O . CYS A 1 91 ? -7.978 -1.921 -9.435 1.00 94.50 91 CYS A O 1
ATOM 729 N N . ASP A 1 92 ? -9.924 -2.622 -8.540 1.00 94.88 92 ASP A N 1
ATOM 730 C CA . ASP A 1 92 ? -9.698 -2.094 -7.191 1.00 94.88 92 ASP A CA 1
ATOM 731 C C . ASP A 1 92 ? -9.083 -3.133 -6.234 1.00 94.88 92 ASP A C 1
ATOM 733 O O . ASP A 1 92 ? -9.297 -3.102 -5.024 1.00 94.88 92 ASP A O 1
ATOM 737 N N . GLU A 1 93 ? -8.357 -4.114 -6.772 1.00 95.00 93 GLU A N 1
ATOM 738 C CA . GLU A 1 93 ? -7.732 -5.171 -5.977 1.00 95.00 93 GLU A CA 1
ATOM 739 C C . GLU A 1 93 ? -6.328 -4.774 -5.528 1.00 95.00 93 GLU A C 1
ATOM 741 O O . GLU A 1 93 ? -5.529 -4.268 -6.321 1.00 95.00 93 GLU A O 1
ATOM 746 N N . THR A 1 94 ? -6.022 -5.083 -4.268 1.00 96.31 94 THR A N 1
ATOM 747 C CA . THR A 1 94 ? -4.667 -5.028 -3.721 1.00 96.31 94 THR A CA 1
ATOM 748 C C . THR A 1 94 ? -4.187 -6.433 -3.385 1.00 96.31 94 THR A C 1
ATOM 750 O O . THR A 1 94 ? -4.982 -7.332 -3.094 1.00 96.31 94 THR A O 1
ATOM 753 N N . TRP A 1 95 ? -2.878 -6.646 -3.444 1.00 95.75 95 TRP A N 1
ATOM 754 C CA . TRP A 1 95 ? -2.262 -7.915 -3.071 1.00 95.75 95 TRP A CA 1
ATOM 755 C C . TRP A 1 95 ? -0.965 -7.692 -2.293 1.00 95.75 95 TRP A C 1
ATOM 757 O O . TRP A 1 95 ? -0.363 -6.623 -2.397 1.00 95.75 95 TRP A O 1
ATOM 767 N N . PRO A 1 96 ? -0.514 -8.672 -1.492 1.00 94.06 96 PRO A N 1
ATOM 768 C CA . PRO A 1 96 ? 0.695 -8.516 -0.695 1.00 94.06 96 PRO A CA 1
ATOM 769 C C . PRO A 1 96 ? 1.917 -8.190 -1.555 1.00 94.06 96 PRO A C 1
ATOM 771 O O . PRO A 1 96 ? 2.123 -8.779 -2.622 1.00 94.06 96 PRO A O 1
ATOM 774 N N . PHE A 1 97 ? 2.756 -7.277 -1.071 1.00 93.38 97 PHE A N 1
ATOM 775 C CA . PHE A 1 97 ? 4.046 -7.023 -1.694 1.00 93.38 97 PHE A CA 1
ATOM 776 C C . PHE A 1 97 ? 4.953 -8.257 -1.502 1.00 93.38 97 PHE A C 1
ATOM 778 O O . PHE A 1 97 ? 5.140 -8.693 -0.362 1.00 93.38 97 PHE A O 1
ATOM 785 N N . PRO A 1 98 ? 5.556 -8.814 -2.572 1.00 91.75 98 PRO A N 1
ATOM 786 C CA . PRO A 1 98 ? 6.370 -10.025 -2.489 1.00 91.75 98 PRO A CA 1
ATOM 787 C C . PRO A 1 98 ? 7.551 -9.882 -1.530 1.00 91.75 98 PRO A C 1
ATOM 789 O O . PRO A 1 98 ? 8.187 -8.828 -1.459 1.00 91.75 98 PRO A O 1
ATOM 792 N N . GLU A 1 99 ? 7.925 -10.960 -0.844 1.00 86.50 99 GLU A N 1
ATOM 793 C CA . GLU A 1 99 ? 9.127 -10.961 -0.000 1.00 86.50 99 GLU A CA 1
ATOM 794 C C . GLU A 1 99 ? 10.366 -10.530 -0.807 1.00 86.50 99 GLU A C 1
ATOM 796 O O . GLU A 1 99 ? 11.124 -9.653 -0.381 1.00 86.50 99 GLU A O 1
ATOM 801 N N . HIS A 1 100 ? 10.475 -11.019 -2.046 1.00 86.25 100 HIS A N 1
ATOM 802 C CA . HIS A 1 100 ? 11.526 -10.656 -2.989 1.00 86.25 100 HIS A CA 1
ATOM 803 C C . HIS A 1 100 ? 10.943 -10.296 -4.362 1.00 86.25 100 HIS A C 1
ATOM 805 O O . HIS A 1 100 ? 10.229 -11.089 -4.966 1.00 86.25 100 HIS A O 1
ATOM 811 N N . LEU A 1 101 ? 11.281 -9.105 -4.869 1.00 88.31 101 LEU A N 1
ATOM 812 C CA . LEU A 1 101 ? 10.891 -8.632 -6.207 1.00 88.31 101 LEU A CA 1
ATOM 813 C C . LEU A 1 101 ? 11.940 -8.915 -7.294 1.00 88.31 101 LEU A C 1
ATOM 815 O O . LEU A 1 101 ? 11.687 -8.642 -8.457 1.00 88.31 101 LEU A O 1
ATOM 819 N N . GLY A 1 102 ? 13.138 -9.391 -6.936 1.00 92.81 102 GLY A N 1
ATOM 820 C CA . GLY A 1 102 ? 14.234 -9.585 -7.899 1.00 92.81 102 GLY A CA 1
ATOM 821 C C . GLY A 1 102 ? 14.756 -8.296 -8.553 1.00 92.81 102 GLY A C 1
ATOM 822 O O . GLY A 1 102 ? 15.543 -8.369 -9.488 1.00 92.81 102 GLY A O 1
ATOM 823 N N . LEU A 1 103 ? 14.333 -7.122 -8.069 1.00 96.06 103 LEU A N 1
ATOM 824 C CA . LEU A 1 103 ? 14.752 -5.821 -8.582 1.00 96.06 103 LEU A CA 1
ATOM 825 C C . LEU A 1 103 ? 16.023 -5.312 -7.883 1.00 96.06 103 LEU A C 1
ATOM 827 O O . LEU A 1 103 ? 16.143 -5.359 -6.650 1.00 96.06 103 LEU A O 1
ATOM 831 N N . SER A 1 104 ? 16.934 -4.744 -8.667 1.00 95.75 104 SER A N 1
ATOM 832 C CA . SER A 1 104 ? 18.121 -4.019 -8.193 1.00 95.75 104 SER A CA 1
ATOM 833 C C . SER A 1 104 ? 18.221 -2.669 -8.889 1.00 95.75 104 SER A C 1
ATOM 835 O O . SER A 1 104 ? 17.976 -2.591 -10.088 1.00 95.75 104 SER A O 1
ATOM 837 N N . GLU A 1 105 ? 18.582 -1.615 -8.162 1.00 95.06 105 GLU A N 1
ATOM 838 C CA . GLU A 1 105 ? 18.855 -0.308 -8.766 1.00 95.06 105 GLU A CA 1
ATOM 839 C C . GLU A 1 105 ? 20.213 -0.330 -9.476 1.00 95.06 105 GLU A C 1
ATOM 841 O O . GLU A 1 105 ? 21.201 -0.814 -8.923 1.00 95.06 105 GLU A O 1
ATOM 846 N N . ASP A 1 106 ? 20.246 0.185 -10.702 1.00 95.62 106 ASP A N 1
ATOM 847 C CA . ASP A 1 106 ? 21.470 0.516 -11.419 1.00 95.62 106 ASP A CA 1
ATOM 848 C C . ASP A 1 106 ? 21.979 1.894 -10.946 1.00 95.62 106 ASP A C 1
ATOM 850 O O . ASP A 1 106 ? 21.265 2.889 -11.117 1.00 95.62 106 ASP A O 1
ATOM 854 N N . PRO A 1 107 ? 23.193 1.974 -10.366 1.00 92.12 107 PRO A N 1
ATOM 855 C CA . PRO A 1 107 ? 23.725 3.208 -9.795 1.00 92.12 107 PRO A CA 1
ATOM 856 C C . PRO A 1 107 ? 24.069 4.280 -10.837 1.00 92.12 107 PRO A C 1
ATOM 858 O O . PRO A 1 107 ? 24.206 5.442 -10.463 1.00 92.12 107 PRO A O 1
ATOM 861 N N . GLU A 1 108 ? 24.228 3.927 -12.116 1.00 94.44 108 GLU A N 1
ATOM 862 C CA . GLU A 1 108 ? 24.526 4.903 -13.172 1.00 94.44 108 GLU A CA 1
ATOM 863 C C . GLU A 1 108 ? 23.248 5.528 -13.734 1.00 94.44 108 GLU A C 1
ATOM 865 O O . GLU A 1 108 ? 23.206 6.721 -14.042 1.00 94.44 108 GLU A O 1
ATOM 870 N N . THR A 1 109 ? 22.190 4.724 -13.877 1.00 94.69 109 THR A N 1
ATOM 871 C CA . THR A 1 109 ? 20.946 5.153 -14.534 1.00 94.69 109 THR A CA 1
ATOM 872 C C . THR A 1 109 ? 19.810 5.481 -13.569 1.00 94.69 109 THR A C 1
ATOM 874 O O . THR A 1 109 ? 18.782 6.003 -14.021 1.00 94.69 109 THR A O 1
ATOM 877 N N . HIS A 1 110 ? 19.973 5.175 -12.275 1.00 93.88 110 HIS A N 1
ATOM 878 C CA . HIS A 1 110 ? 18.954 5.290 -11.222 1.00 93.88 110 HIS A CA 1
ATOM 879 C C . HIS A 1 110 ? 17.628 4.613 -11.594 1.00 93.88 110 HIS A C 1
ATOM 881 O O . HIS A 1 110 ? 16.534 5.108 -11.321 1.00 93.88 110 HIS A O 1
ATOM 887 N N . ARG A 1 111 ? 17.718 3.477 -12.290 1.00 97.75 111 ARG A N 1
ATOM 888 C CA . ARG A 1 111 ? 16.577 2.675 -12.745 1.00 97.75 111 ARG A CA 1
ATOM 889 C C . ARG A 1 111 ? 16.735 1.249 -12.258 1.00 97.75 111 ARG A C 1
ATOM 891 O O . ARG A 1 111 ? 17.846 0.743 -12.147 1.00 97.75 111 ARG A O 1
ATOM 898 N N . VAL A 1 112 ? 15.622 0.571 -11.996 1.00 97.88 112 VAL A N 1
ATOM 899 C CA . VAL A 1 112 ? 15.695 -0.848 -11.631 1.00 97.88 112 VAL A CA 1
ATOM 900 C C . VAL A 1 112 ? 15.958 -1.739 -12.841 1.00 97.88 112 VAL A C 1
ATOM 902 O O . VAL A 1 112 ? 15.368 -1.560 -13.914 1.00 97.88 112 VAL A O 1
ATOM 905 N N . VAL A 1 113 ? 16.780 -2.759 -12.626 1.00 97.44 113 VAL A N 1
ATOM 906 C CA . VAL A 1 113 ? 16.984 -3.918 -13.499 1.00 97.44 113 VAL A CA 1
ATOM 907 C C . VAL A 1 113 ? 16.218 -5.109 -12.913 1.00 97.44 113 VAL A C 1
ATOM 909 O O . VAL A 1 113 ? 16.094 -5.228 -11.695 1.00 97.44 113 VAL A O 1
ATOM 912 N N . GLY A 1 114 ? 15.678 -5.961 -13.788 1.00 96.38 114 GLY A N 1
ATOM 913 C CA . GLY A 1 114 ? 14.821 -7.098 -13.434 1.00 96.38 114 GLY A CA 1
ATOM 914 C C . GLY A 1 114 ? 13.382 -6.950 -13.933 1.00 96.38 114 GLY A C 1
ATOM 915 O O . GLY A 1 114 ? 13.036 -5.962 -14.606 1.00 96.38 114 GLY A O 1
ATOM 916 N N . ASP A 1 115 ? 12.569 -7.955 -13.606 1.00 96.75 115 ASP A N 1
ATOM 917 C CA . ASP A 1 115 ? 11.160 -8.041 -13.981 1.00 96.75 115 ASP A CA 1
ATOM 918 C C . ASP A 1 115 ? 10.313 -7.174 -13.054 1.00 96.75 115 ASP A C 1
ATOM 920 O O . ASP A 1 115 ? 10.264 -7.368 -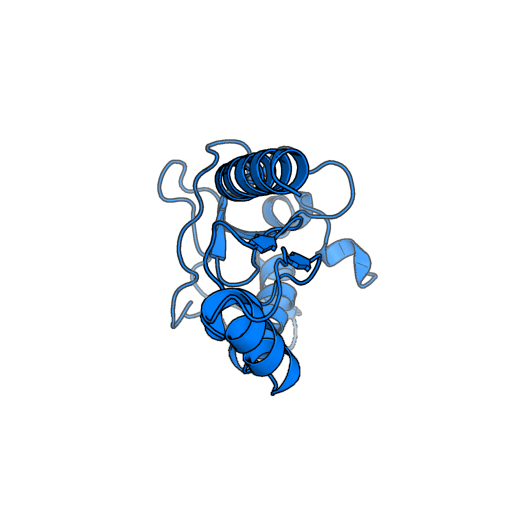11.840 1.00 96.75 115 ASP A O 1
ATOM 924 N N . LEU A 1 116 ? 9.650 -6.179 -13.638 1.00 97.75 116 LEU A N 1
ATOM 925 C CA . LEU A 1 116 ? 8.750 -5.318 -12.886 1.00 97.75 116 LEU A CA 1
ATOM 926 C C . LEU A 1 116 ? 7.525 -6.119 -12.433 1.00 97.75 116 LEU A C 1
ATOM 928 O O . LEU A 1 116 ? 7.015 -6.932 -13.209 1.00 97.75 116 LEU A O 1
ATOM 932 N N . PRO A 1 117 ? 6.997 -5.867 -11.224 1.00 97.19 117 PRO A N 1
ATOM 933 C CA . PRO A 1 117 ? 5.749 -6.485 -10.820 1.00 97.19 117 PRO A CA 1
ATOM 934 C C . PRO A 1 117 ? 4.633 -6.009 -11.746 1.00 97.19 117 PRO A C 1
ATOM 936 O O . PRO A 1 117 ? 4.591 -4.843 -12.145 1.00 97.19 117 PRO A O 1
ATOM 939 N N . VAL A 1 118 ? 3.721 -6.915 -12.079 1.00 97.50 118 VAL A N 1
ATOM 940 C CA . VAL A 1 118 ? 2.604 -6.653 -12.989 1.00 97.50 118 VAL A CA 1
ATOM 941 C C . VAL A 1 118 ? 1.276 -6.985 -12.328 1.00 97.50 118 VAL A C 1
ATOM 943 O O . VAL A 1 118 ? 1.190 -7.821 -11.431 1.00 97.50 118 VAL A O 1
ATOM 946 N N . CYS A 1 119 ? 0.223 -6.316 -12.778 1.00 97.62 119 CYS A N 1
ATOM 947 C CA . CYS A 1 119 ? -1.141 -6.612 -12.395 1.00 97.62 119 CYS A CA 1
ATOM 948 C C . CYS A 1 119 ? -1.550 -7.986 -12.951 1.00 97.62 119 CYS A C 1
ATOM 950 O O . CYS A 1 119 ? -1.463 -8.190 -14.166 1.00 97.62 119 CYS A O 1
ATOM 952 N N . PRO A 1 120 ? -2.082 -8.895 -12.113 1.00 96.12 120 PRO A N 1
ATOM 953 C CA . PRO A 1 120 ? -2.478 -10.232 -12.551 1.00 96.12 120 PRO A CA 1
ATOM 954 C C . PRO A 1 120 ? -3.664 -10.230 -13.529 1.00 96.12 120 PRO A C 1
ATOM 956 O O . PRO A 1 120 ? -3.885 -11.225 -14.213 1.00 96.12 120 PRO A O 1
ATOM 959 N N . LYS A 1 121 ? -4.425 -9.129 -13.620 1.00 97.12 121 LYS A N 1
ATOM 960 C CA . LYS A 1 121 ? -5.587 -9.018 -14.518 1.00 97.12 121 LYS A CA 1
ATOM 961 C C . LYS A 1 121 ? -5.254 -8.470 -15.899 1.00 97.12 121 LYS A C 1
ATOM 963 O O . LYS A 1 121 ? -5.766 -8.978 -16.889 1.00 97.12 121 LYS A O 1
ATOM 968 N N . CYS A 1 122 ? -4.452 -7.407 -15.971 1.00 97.62 122 CYS A N 1
ATOM 969 C CA . CYS A 1 122 ? -4.216 -6.684 -17.225 1.00 97.62 122 CYS A CA 1
ATOM 970 C C . CYS A 1 122 ? -2.757 -6.701 -17.701 1.00 97.62 122 CYS A C 1
ATOM 972 O O . CYS A 1 122 ? -2.470 -6.174 -18.773 1.00 97.62 122 CYS A O 1
ATOM 974 N N . GLY A 1 123 ? -1.829 -7.253 -16.911 1.00 97.25 123 GLY A N 1
ATOM 975 C CA . GLY A 1 123 ? -0.407 -7.343 -17.254 1.00 97.25 123 GLY A CA 1
ATOM 976 C C . GLY A 1 123 ? 0.360 -6.015 -17.232 1.00 97.25 123 GLY A C 1
ATOM 977 O O . GLY A 1 123 ? 1.562 -6.004 -17.475 1.00 97.25 123 GLY A O 1
ATOM 978 N N . ARG A 1 124 ? -0.296 -4.887 -16.932 1.00 97.56 124 ARG A N 1
ATOM 979 C CA . ARG A 1 124 ? 0.383 -3.593 -16.758 1.00 97.56 124 ARG A CA 1
ATOM 980 C C . ARG A 1 124 ? 1.181 -3.567 -15.462 1.00 97.56 124 ARG A C 1
ATOM 982 O O . ARG A 1 124 ? 0.883 -4.326 -14.548 1.00 97.56 124 ARG A O 1
ATOM 989 N N . VAL A 1 125 ? 2.158 -2.667 -15.371 1.00 97.81 125 VAL A N 1
ATOM 990 C CA . VAL A 1 125 ? 3.006 -2.503 -14.181 1.00 97.81 125 VAL A CA 1
ATOM 991 C C . VAL A 1 125 ? 2.148 -2.327 -12.922 1.00 97.81 125 VAL A C 1
ATOM 993 O O . VAL A 1 125 ? 1.149 -1.611 -12.914 1.00 97.81 125 VAL A O 1
ATOM 996 N N . ALA A 1 126 ? 2.520 -3.019 -11.856 1.00 97.81 126 ALA A N 1
ATOM 997 C CA . ALA A 1 126 ? 1.971 -2.810 -10.531 1.00 97.81 126 ALA A CA 1
ATOM 998 C C . ALA A 1 126 ? 2.760 -1.717 -9.808 1.00 97.81 126 ALA A C 1
ATOM 1000 O O . ALA A 1 126 ? 3.935 -1.478 -10.101 1.00 97.81 126 ALA A O 1
ATOM 1001 N N . ARG A 1 127 ? 2.121 -1.080 -8.836 1.00 97.38 127 ARG A N 1
ATOM 1002 C CA . ARG A 1 127 ? 2.716 -0.048 -7.986 1.00 97.38 127 ARG A CA 1
ATOM 1003 C C . ARG A 1 127 ? 2.345 -0.287 -6.522 1.00 97.38 127 ARG A C 1
ATOM 1005 O O . ARG A 1 127 ? 1.382 -1.016 -6.276 1.00 97.38 127 ARG A O 1
ATOM 1012 N N . PRO A 1 128 ? 3.055 0.320 -5.558 1.00 97.38 128 PRO A N 1
ATOM 1013 C CA . PRO A 1 128 ? 2.625 0.338 -4.165 1.00 97.38 128 PRO A CA 1
ATOM 1014 C C . PRO A 1 128 ? 1.194 0.871 -4.024 1.00 97.38 128 PRO A C 1
ATOM 1016 O O . PRO A 1 128 ? 0.811 1.826 -4.710 1.00 97.38 128 PRO A O 1
ATOM 1019 N N . SER A 1 129 ? 0.416 0.255 -3.137 1.00 97.25 129 SER A N 1
ATOM 1020 C CA . SER A 1 129 ? -0.992 0.570 -2.877 1.00 97.25 129 SER A CA 1
ATOM 1021 C C . SER A 1 129 ? -1.150 1.777 -1.961 1.00 97.25 129 SER A C 1
ATOM 1023 O O . SER A 1 129 ? -1.740 1.684 -0.887 1.00 97.25 129 SER A O 1
ATOM 1025 N N . VAL A 1 130 ? -0.604 2.906 -2.400 1.00 96.69 130 VAL A N 1
ATOM 1026 C CA . VAL A 1 130 ? -0.651 4.197 -1.711 1.00 96.69 130 VAL A CA 1
ATOM 1027 C C . VAL A 1 130 ? -1.367 5.211 -2.587 1.00 96.69 130 VAL A C 1
ATOM 1029 O O . VAL A 1 130 ? -1.172 5.211 -3.805 1.00 96.69 130 VAL A O 1
ATOM 1032 N N . GLU A 1 131 ? -2.175 6.072 -1.981 1.00 96.19 131 GLU A N 1
ATOM 1033 C CA . GLU A 1 131 ? -2.768 7.210 -2.678 1.00 96.19 131 GLU A CA 1
ATOM 1034 C C . GLU A 1 131 ? -1.658 8.186 -3.088 1.00 96.19 131 GLU A C 1
ATOM 1036 O O . GLU A 1 131 ? -0.942 8.734 -2.248 1.00 96.19 131 GLU A O 1
ATOM 1041 N N . MET A 1 132 ? -1.478 8.350 -4.394 1.00 95.00 132 MET A N 1
ATOM 1042 C CA . MET A 1 132 ? -0.442 9.204 -4.9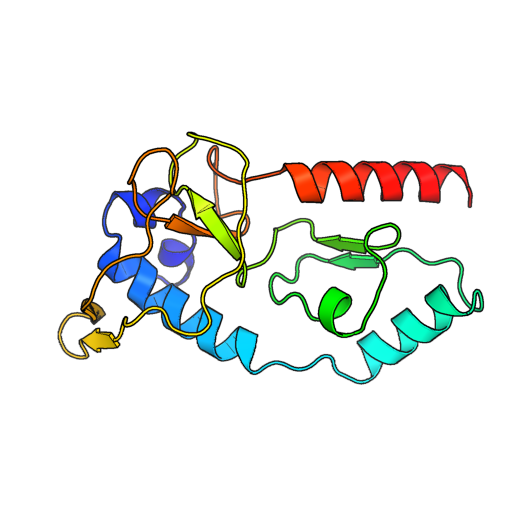70 1.00 95.00 132 MET A CA 1
ATOM 1043 C C . MET A 1 132 ? -0.906 10.667 -5.006 1.00 95.00 132 MET A C 1
ATOM 1045 O O . MET A 1 132 ? -2.101 10.958 -4.956 1.00 95.00 132 MET A O 1
ATOM 1049 N N . LEU A 1 133 ? 0.039 11.605 -5.088 1.00 92.50 133 LEU A N 1
ATOM 1050 C CA . LEU A 1 133 ? -0.260 13.034 -5.152 1.00 92.50 133 LEU A CA 1
ATOM 1051 C C . LEU A 1 133 ? -1.051 13.386 -6.421 1.00 92.50 133 LEU A C 1
ATOM 1053 O O . LEU A 1 133 ? -0.830 12.838 -7.502 1.00 92.50 133 LEU A O 1
ATOM 1057 N N . GLY A 1 134 ? -1.946 14.366 -6.284 1.00 87.56 134 GLY A N 1
ATOM 1058 C CA . GLY A 1 134 ? -2.800 14.832 -7.372 1.00 87.56 134 GLY A CA 1
ATOM 1059 C C . GLY A 1 134 ? -4.025 13.942 -7.585 1.00 87.56 134 GLY A C 1
ATOM 1060 O O . GLY A 1 134 ? -4.637 13.465 -6.633 1.00 87.56 134 GLY A O 1
ATOM 1061 N N . SER A 1 135 ? -4.437 13.774 -8.844 1.00 87.88 135 SER A N 1
ATOM 1062 C CA . SER A 1 135 ? -5.545 12.882 -9.190 1.00 87.88 135 SER A CA 1
ATOM 1063 C C . SER A 1 135 ? -5.015 11.472 -9.421 1.00 87.8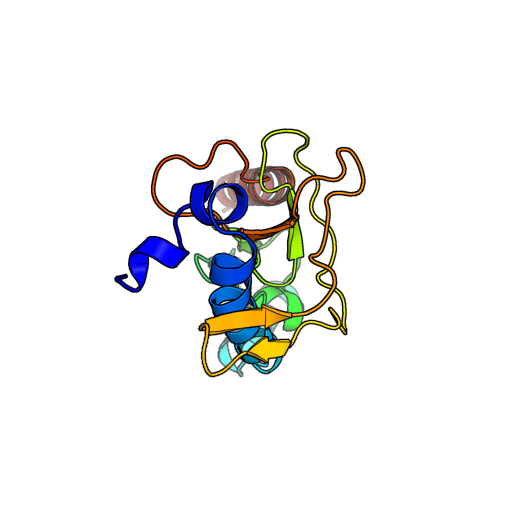8 135 SER A C 1
ATOM 1065 O O . SER A 1 135 ? -4.277 11.233 -10.374 1.00 87.88 135 SER A O 1
ATOM 1067 N N . ASP A 1 136 ? -5.424 10.539 -8.565 1.00 93.69 136 ASP A N 1
ATOM 1068 C CA . ASP A 1 136 ? -5.056 9.130 -8.665 1.00 93.69 136 ASP A CA 1
ATOM 1069 C C . ASP A 1 136 ? -6.304 8.255 -8.882 1.00 93.69 136 ASP A C 1
ATOM 1071 O O . ASP A 1 136 ? -6.826 7.647 -7.943 1.00 93.69 136 ASP A O 1
ATOM 1075 N N . PRO A 1 137 ? -6.818 8.173 -10.124 1.00 91.56 137 PRO A N 1
ATOM 1076 C CA . PRO A 1 137 ? -7.991 7.356 -10.434 1.00 91.56 137 PRO A CA 1
ATOM 1077 C C . PRO A 1 137 ? -7.721 5.853 -10.286 1.00 91.56 137 PRO A C 1
ATOM 1079 O O . PRO A 1 137 ? -8.658 5.064 -10.323 1.00 91.56 137 PRO A O 1
ATOM 1082 N N . SER A 1 138 ? -6.452 5.449 -10.159 1.00 93.25 138 SER A N 1
ATOM 1083 C CA . SER A 1 138 ? -6.064 4.048 -10.001 1.00 93.25 138 SER A CA 1
ATOM 1084 C C . SER A 1 138 ? -6.106 3.578 -8.549 1.00 93.25 138 SER A C 1
ATOM 1086 O O . SER A 1 138 ? -6.032 2.375 -8.319 1.00 93.25 138 SER A O 1
ATOM 1088 N N . PHE A 1 139 ? -6.160 4.489 -7.568 1.00 96.38 139 PHE A N 1
ATOM 1089 C CA . PHE A 1 139 ? -6.026 4.132 -6.157 1.00 96.38 139 PHE A CA 1
ATOM 1090 C C . PHE A 1 139 ? -7.142 3.187 -5.691 1.00 96.38 139 PHE A C 1
ATOM 1092 O O . PHE A 1 139 ? -8.329 3.515 -5.751 1.00 96.38 139 PHE A O 1
ATOM 1099 N N . ALA A 1 140 ? -6.746 2.013 -5.196 1.00 93.81 140 ALA A N 1
ATOM 1100 C CA . ALA A 1 140 ? -7.672 0.982 -4.757 1.00 93.81 140 ALA A CA 1
ATOM 1101 C C . ALA A 1 140 ? -8.256 1.324 -3.375 1.00 93.81 140 ALA A C 1
ATOM 1103 O O . ALA A 1 140 ? -7.592 1.209 -2.345 1.00 93.81 140 ALA A O 1
ATOM 1104 N N . ARG A 1 141 ? -9.535 1.708 -3.344 1.00 93.06 141 ARG A N 1
ATOM 1105 C CA . ARG A 1 141 ? -10.255 2.100 -2.118 1.00 93.06 141 ARG A CA 1
ATOM 1106 C C . ARG A 1 141 ? -11.029 1.017 -1.343 1.00 93.06 141 ARG A C 1
ATOM 1108 O O . ARG A 1 141 ? -11.489 1.359 -0.257 1.00 93.06 141 ARG A O 1
ATOM 1115 N N . PRO A 1 142 ? -11.206 -0.257 -1.766 1.00 92.56 142 PRO A N 1
ATOM 1116 C CA . PRO A 1 142 ? -12.090 -1.179 -1.044 1.00 92.56 142 PRO A CA 1
ATOM 1117 C C . PRO A 1 142 ? -11.752 -1.403 0.432 1.00 92.56 142 PRO A C 1
ATOM 1119 O O . PRO A 1 142 ? -12.673 -1.575 1.227 1.00 92.56 142 PRO A O 1
ATOM 1122 N N . ARG A 1 143 ? -10.466 -1.392 0.821 1.00 92.75 143 ARG A N 1
ATOM 1123 C CA . ARG A 1 143 ? -10.094 -1.457 2.245 1.00 92.75 143 ARG A CA 1
ATOM 1124 C C . ARG A 1 143 ? -10.492 -0.183 2.980 1.00 92.75 143 ARG A C 1
ATOM 1126 O O . ARG A 1 143 ? -11.222 -0.275 3.959 1.00 92.75 143 ARG A O 1
ATOM 1133 N N . ALA A 1 144 ? -10.049 0.974 2.488 1.00 93.12 144 ALA A N 1
ATOM 1134 C CA . ALA A 1 144 ? -10.363 2.263 3.096 1.00 93.12 144 ALA A CA 1
ATOM 1135 C C . ALA A 1 144 ? -11.882 2.447 3.235 1.00 93.12 144 ALA A C 1
ATOM 1137 O O . ALA A 1 144 ? -12.348 2.777 4.312 1.00 93.12 144 ALA A O 1
ATOM 1138 N N . ALA A 1 145 ? -12.669 2.087 2.217 1.00 94.88 145 ALA A N 1
ATOM 1139 C CA . ALA A 1 145 ? -14.130 2.150 2.264 1.00 94.88 145 ALA A CA 1
ATOM 1140 C C . ALA A 1 145 ? -14.749 1.247 3.352 1.00 94.88 145 ALA A C 1
ATOM 1142 O O . ALA A 1 145 ? -15.716 1.634 4.007 1.00 94.88 145 ALA A O 1
ATOM 1143 N N . ARG A 1 146 ? -14.207 0.038 3.573 1.00 96.06 146 ARG A N 1
ATOM 1144 C CA . ARG A 1 146 ? -14.657 -0.846 4.668 1.00 96.06 146 ARG A CA 1
ATOM 1145 C C . ARG A 1 146 ? -14.298 -0.265 6.033 1.00 96.06 146 ARG A C 1
ATOM 1147 O O . ARG A 1 146 ? -15.145 -0.232 6.917 1.00 96.06 146 ARG A O 1
ATOM 1154 N N . GLN A 1 147 ? -13.071 0.220 6.181 1.00 97.06 147 GLN A N 1
ATOM 1155 C CA . GLN A 1 147 ? -12.587 0.839 7.412 1.00 97.06 147 GLN A CA 1
ATOM 1156 C C . GLN A 1 147 ? -13.330 2.147 7.737 1.00 97.06 147 GLN A C 1
ATOM 1158 O O . GLN A 1 147 ? -13.658 2.401 8.892 1.00 97.06 147 GLN A O 1
ATOM 1163 N N . GLU A 1 148 ? -13.669 2.950 6.727 1.00 97.25 148 GLU A N 1
ATOM 1164 C CA . GLU A 1 148 ? -14.521 4.138 6.853 1.00 97.25 148 GLU A CA 1
ATOM 1165 C C . GLU A 1 148 ? -15.924 3.765 7.340 1.00 97.25 148 GLU A C 1
ATOM 1167 O O . GLU A 1 148 ? -16.464 4.430 8.222 1.00 97.25 148 GLU A O 1
ATOM 1172 N N . ALA A 1 149 ? -16.506 2.674 6.831 1.00 97.44 149 ALA A N 1
ATOM 1173 C CA . ALA A 1 149 ? -17.786 2.182 7.334 1.00 97.44 149 ALA A CA 1
ATOM 1174 C C . ALA A 1 149 ? -17.697 1.758 8.814 1.00 97.44 149 ALA A C 1
ATOM 1176 O O . ALA A 1 149 ? -18.603 2.072 9.588 1.00 97.44 149 ALA A O 1
ATOM 1177 N N . CYS A 1 150 ? -16.603 1.109 9.228 1.00 97.19 150 CYS A N 1
ATOM 1178 C CA . CYS A 1 150 ? -16.344 0.795 10.638 1.00 97.19 150 CYS A CA 1
ATOM 1179 C C . CYS A 1 150 ? -16.186 2.063 11.490 1.00 97.19 150 CYS A C 1
ATOM 1181 O O . CYS A 1 150 ? -16.738 2.128 12.586 1.00 97.19 150 CYS A O 1
ATOM 1183 N N . LEU A 1 151 ? -15.499 3.091 10.980 1.00 97.50 151 LEU A N 1
ATOM 1184 C CA . LEU A 1 151 ? -15.368 4.383 11.657 1.00 97.50 151 LEU A CA 1
ATOM 1185 C C . LEU A 1 151 ? -16.734 5.039 11.882 1.00 97.50 151 LEU A C 1
ATOM 1187 O O . LEU A 1 151 ? -17.006 5.499 12.988 1.00 97.50 151 LEU A O 1
ATOM 1191 N N . VAL A 1 152 ? -17.600 5.066 10.865 1.00 97.62 152 VAL A N 1
ATOM 1192 C CA . VAL A 1 152 ? -18.959 5.622 10.987 1.00 97.62 152 VAL A CA 1
ATOM 1193 C C . VAL A 1 152 ? -19.761 4.861 12.043 1.00 97.62 152 VAL A C 1
ATOM 1195 O O . VAL A 1 152 ? -20.314 5.476 12.949 1.00 97.62 152 VAL A O 1
ATOM 1198 N N . GLN A 1 153 ? -19.754 3.526 11.995 1.00 96.25 153 GLN A N 1
ATOM 1199 C CA . GLN A 1 153 ? -20.431 2.702 13.004 1.00 96.25 153 GLN A CA 1
ATOM 1200 C C . GLN A 1 153 ? -19.888 2.943 14.416 1.00 96.25 153 GLN A C 1
ATOM 1202 O O . GLN A 1 153 ? -20.650 2.980 15.383 1.00 96.25 153 GLN A O 1
ATOM 1207 N N . TRP A 1 154 ? -18.572 3.110 14.548 1.00 95.62 154 TRP A N 1
ATOM 1208 C CA . TRP A 1 154 ? -17.942 3.420 15.822 1.00 95.62 154 TRP A CA 1
ATOM 1209 C C . TRP A 1 154 ? -18.373 4.800 16.339 1.00 95.62 154 TRP A C 1
ATOM 1211 O O . TRP A 1 154 ? -18.758 4.894 17.505 1.00 95.62 154 TRP A O 1
ATOM 1221 N N . LEU A 1 155 ? -18.386 5.829 15.482 1.00 96.12 155 LEU A N 1
ATOM 1222 C CA . LEU A 1 155 ? -18.843 7.187 15.815 1.00 96.12 155 LEU A CA 1
ATOM 1223 C C . LEU A 1 155 ? -20.315 7.229 16.243 1.00 96.12 155 LEU A C 1
ATOM 1225 O O . LEU A 1 155 ? -20.658 7.985 17.143 1.00 96.12 155 LEU A O 1
ATOM 1229 N N . ASP A 1 156 ? -21.171 6.397 15.653 1.00 96.31 156 ASP A N 1
ATOM 1230 C CA . ASP A 1 156 ? -22.581 6.299 16.055 1.00 96.31 156 ASP A CA 1
ATOM 1231 C C . ASP A 1 156 ? -22.766 5.591 17.411 1.00 96.31 156 ASP A C 1
ATOM 1233 O O . ASP A 1 156 ? -23.828 5.674 18.030 1.00 96.31 156 ASP A O 1
ATOM 1237 N N . SER A 1 157 ? -21.743 4.870 17.881 1.00 90.75 157 SER A N 1
ATOM 1238 C CA . SER A 1 157 ? -21.796 4.100 19.127 1.00 90.75 157 SER A CA 1
ATOM 1239 C C . SER A 1 157 ? -21.291 4.858 20.359 1.00 90.75 157 SER A C 1
ATOM 1241 O O . SER A 1 157 ? -21.492 4.371 21.480 1.00 90.75 157 SER A O 1
ATOM 1243 N N . VAL A 1 158 ? -20.552 5.962 20.186 1.00 84.94 158 VAL A N 1
ATOM 1244 C CA . VAL A 1 158 ? -19.840 6.666 21.275 1.00 84.94 158 VAL A CA 1
ATOM 1245 C C . VAL A 1 158 ? -20.655 7.749 21.957 1.00 84.94 158 VAL A C 1
ATOM 1247 O O . VAL A 1 158 ? -21.415 8.474 21.287 1.00 84.94 158 VAL A O 1
#

Foldseek 3Di:
DDPQVLLDLCCCVVPVQLNCLVLVVVLVVLVPDAQDPVLLVVQVCCVVVVDLAAEEDCDQSCNNVNSPRDLLRYANPFHHQQWKFASDQPDLDIGGRDPDPVWDADPVPSGIDDDADADPPPRRGIGGQGNGPDDRSRRRCPSNVVNVVSVVVSVVVD